Protein AF-A0A252F6T0-F1 (afdb_monomer_lite)

Structure (mmCIF, N/CA/C/O backbone):
data_AF-A0A252F6T0-F1
#
_entry.id   AF-A0A252F6T0-F1
#
loop_
_atom_site.group_PDB
_atom_site.id
_atom_site.type_symbol
_atom_site.label_atom_id
_atom_site.label_alt_id
_atom_site.label_comp_id
_atom_site.label_asym_id
_atom_site.label_entity_id
_atom_site.label_seq_id
_atom_site.pdbx_PDB_ins_code
_atom_site.Cartn_x
_atom_site.Cartn_y
_atom_site.Cartn_z
_atom_site.occupancy
_atom_site.B_iso_or_equiv
_atom_site.auth_seq_id
_atom_site.auth_comp_id
_atom_site.auth_asym_id
_atom_site.auth_atom_id
_atom_site.pdbx_PDB_model_num
ATOM 1 N N . MET A 1 1 ? 3.784 -21.967 -0.962 1.00 39.22 1 MET A N 1
ATOM 2 C CA . MET A 1 1 ? 4.865 -21.052 -0.534 1.00 39.22 1 MET A CA 1
ATOM 3 C C . MET A 1 1 ? 4.270 -19.978 0.370 1.00 39.22 1 MET A C 1
ATOM 5 O O . MET A 1 1 ? 3.505 -19.155 -0.111 1.00 39.22 1 MET A O 1
ATOM 9 N N . LYS A 1 2 ? 4.530 -20.031 1.684 1.00 40.22 2 LYS A N 1
ATOM 10 C CA . LYS A 1 2 ? 4.181 -18.940 2.608 1.00 40.22 2 LYS A CA 1
ATOM 11 C C . LYS A 1 2 ? 5.167 -17.806 2.327 1.00 40.22 2 LYS A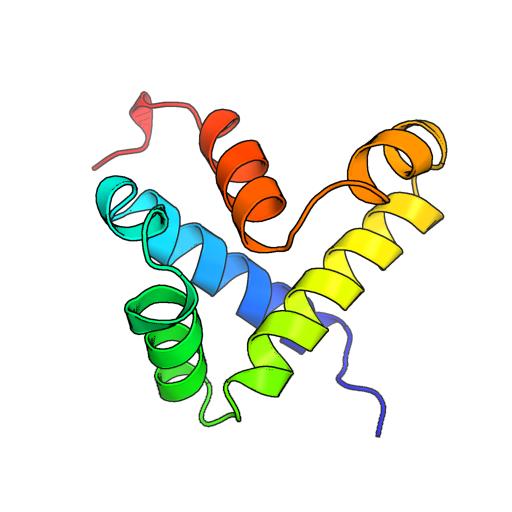 C 1
ATOM 13 O O . LYS A 1 2 ? 6.341 -17.970 2.641 1.00 40.22 2 LYS A O 1
ATOM 18 N N . LEU A 1 3 ? 4.730 -16.698 1.721 1.00 48.81 3 LEU A N 1
ATOM 19 C CA . LEU A 1 3 ? 5.502 -15.458 1.829 1.00 48.81 3 LEU A CA 1
ATOM 20 C C . LEU A 1 3 ? 5.632 -15.195 3.330 1.00 48.81 3 LEU A C 1
ATOM 22 O O . LEU A 1 3 ? 4.622 -14.999 4.007 1.00 48.81 3 LEU A O 1
ATOM 26 N N . CYS A 1 4 ? 6.849 -15.293 3.860 1.00 56.12 4 CYS A N 1
ATOM 27 C CA . CYS A 1 4 ? 7.139 -14.993 5.254 1.00 56.12 4 CYS A CA 1
ATOM 28 C C . CYS A 1 4 ? 6.504 -13.636 5.573 1.00 56.12 4 CYS A C 1
ATOM 30 O O . CYS A 1 4 ? 6.715 -12.691 4.814 1.00 56.12 4 CYS A O 1
ATOM 32 N N . CYS A 1 5 ? 5.714 -13.529 6.644 1.00 61.22 5 CYS A N 1
ATOM 33 C CA . CYS A 1 5 ? 4.933 -12.327 6.971 1.00 61.22 5 CYS A CA 1
ATOM 34 C C . CYS A 1 5 ? 5.757 -11.023 6.882 1.00 61.22 5 CYS A C 1
ATOM 36 O O . CYS A 1 5 ? 5.230 -9.975 6.522 1.00 61.22 5 CYS A O 1
ATOM 38 N N . ASN A 1 6 ? 7.067 -11.116 7.116 1.00 74.44 6 ASN A N 1
ATOM 39 C CA . ASN A 1 6 ? 8.044 -10.037 6.997 1.00 74.44 6 ASN A CA 1
ATOM 40 C C . ASN A 1 6 ? 8.125 -9.423 5.586 1.00 74.44 6 ASN A C 1
ATOM 42 O O . ASN A 1 6 ? 8.219 -8.206 5.464 1.00 74.44 6 ASN A O 1
ATOM 46 N N . ALA A 1 7 ? 8.047 -10.230 4.523 1.00 82.25 7 ALA A N 1
ATOM 47 C CA . ALA A 1 7 ? 8.108 -9.741 3.144 1.00 82.25 7 ALA A CA 1
ATOM 48 C C . ALA A 1 7 ? 6.844 -8.952 2.769 1.00 82.25 7 ALA A C 1
ATOM 50 O O . ALA A 1 7 ? 6.932 -7.883 2.172 1.00 82.25 7 ALA A O 1
ATOM 51 N N . ALA A 1 8 ? 5.667 -9.434 3.181 1.00 85.25 8 ALA A N 1
ATOM 52 C CA . ALA A 1 8 ? 4.405 -8.737 2.934 1.00 85.25 8 ALA A CA 1
ATOM 53 C C . ALA A 1 8 ? 4.325 -7.399 3.689 1.00 85.25 8 ALA A C 1
ATOM 55 O O . ALA A 1 8 ? 3.827 -6.409 3.145 1.00 85.25 8 ALA A O 1
ATOM 56 N N . ILE A 1 9 ? 4.859 -7.357 4.917 1.00 87.69 9 ILE A N 1
ATOM 57 C CA . ILE A 1 9 ? 4.988 -6.123 5.700 1.00 87.69 9 ILE A CA 1
ATOM 58 C C . ILE A 1 9 ? 5.952 -5.157 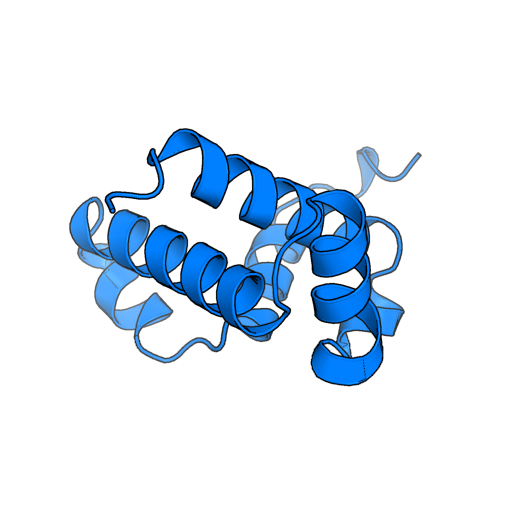5.005 1.00 87.69 9 ILE A C 1
ATOM 60 O O . ILE A 1 9 ? 5.572 -4.017 4.773 1.00 87.69 9 ILE A O 1
ATOM 64 N N . ALA A 1 10 ? 7.145 -5.606 4.600 1.00 90.31 10 ALA A N 1
ATOM 65 C CA . ALA A 1 10 ? 8.124 -4.755 3.916 1.00 90.31 10 ALA A CA 1
ATOM 66 C C . ALA A 1 10 ? 7.570 -4.148 2.614 1.00 90.31 10 ALA A C 1
ATOM 68 O O . ALA A 1 10 ? 7.687 -2.942 2.393 1.00 90.31 10 ALA A O 1
ATOM 69 N N . ILE A 1 11 ? 6.895 -4.962 1.795 1.00 92.06 11 ILE A N 1
ATOM 70 C CA . ILE A 1 11 ? 6.222 -4.514 0.568 1.00 92.06 11 ILE A CA 1
ATOM 71 C C . ILE A 1 11 ? 5.163 -3.450 0.876 1.00 92.06 11 ILE A C 1
ATOM 73 O O . ILE A 1 11 ? 5.108 -2.412 0.213 1.00 92.06 11 ILE A O 1
ATOM 77 N N . SER A 1 12 ? 4.329 -3.696 1.889 1.00 90.81 12 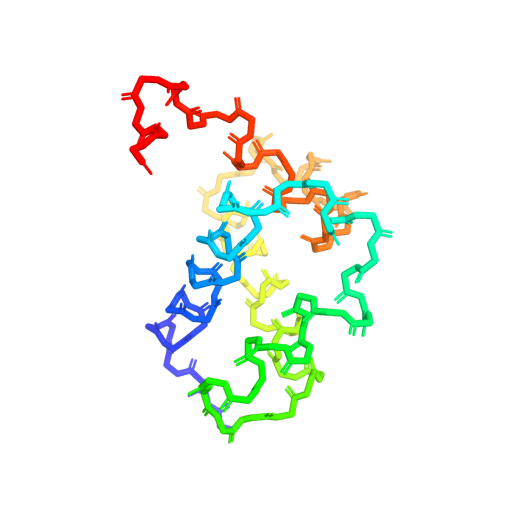SER A N 1
ATOM 78 C CA . SER A 1 12 ? 3.255 -2.775 2.272 1.00 90.81 12 SER A CA 1
ATOM 79 C C . SER A 1 12 ? 3.812 -1.460 2.818 1.00 90.81 12 SER A C 1
ATOM 81 O O . SER A 1 12 ? 3.360 -0.395 2.406 1.00 90.81 12 SER A O 1
ATOM 83 N N . SER A 1 13 ? 4.832 -1.519 3.677 1.00 91.25 13 SER A N 1
ATOM 84 C CA . SER A 1 13 ? 5.509 -0.343 4.232 1.00 91.25 13 SER A CA 1
ATOM 85 C C . SER A 1 13 ? 6.165 0.504 3.148 1.00 91.25 13 SER A C 1
ATOM 87 O O . SER A 1 13 ? 6.019 1.722 3.156 1.00 91.25 13 SER A O 1
ATOM 89 N N . PHE A 1 14 ? 6.835 -0.116 2.175 1.00 93.31 14 PHE A N 1
ATOM 90 C CA . PHE A 1 14 ? 7.443 0.623 1.070 1.00 93.31 14 PHE A CA 1
ATOM 91 C C . PHE A 1 14 ? 6.395 1.257 0.146 1.00 93.31 14 PHE A C 1
ATOM 93 O O . PHE A 1 14 ? 6.565 2.392 -0.291 1.00 93.31 14 PHE A O 1
ATOM 100 N N . ALA A 1 15 ? 5.278 0.570 -0.118 1.00 92.62 15 ALA A N 1
ATOM 101 C CA . ALA A 1 15 ? 4.168 1.163 -0.861 1.00 92.62 15 ALA A CA 1
ATOM 102 C C . ALA A 1 15 ? 3.568 2.368 -0.111 1.00 92.62 15 ALA A C 1
ATOM 104 O O . ALA A 1 15 ? 3.297 3.397 -0.725 1.00 92.62 15 ALA A O 1
ATOM 105 N N . ILE A 1 16 ? 3.410 2.278 1.214 1.00 92.44 16 ILE A N 1
ATOM 106 C CA . ILE A 1 16 ? 2.972 3.406 2.051 1.00 92.44 16 ILE A CA 1
ATOM 107 C C . ILE A 1 16 ? 3.986 4.553 1.987 1.00 92.44 16 ILE A C 1
ATOM 109 O O . ILE A 1 16 ? 3.583 5.691 1.778 1.00 92.44 16 ILE A O 1
ATOM 113 N N . TYR A 1 17 ? 5.283 4.257 2.089 1.00 91.44 17 TYR A N 1
ATOM 114 C CA . TYR A 1 17 ? 6.354 5.249 1.989 1.00 91.44 17 TYR A CA 1
ATOM 115 C C . TYR A 1 17 ? 6.336 5.990 0.646 1.00 91.44 17 TYR A C 1
ATOM 117 O O . TYR A 1 17 ? 6.274 7.216 0.629 1.00 91.44 17 TYR A O 1
ATOM 125 N N . LEU A 1 18 ? 6.301 5.269 -0.481 1.00 92.06 18 LEU A N 1
ATOM 126 C CA . LEU A 1 18 ? 6.213 5.886 -1.810 1.00 92.06 18 LEU A CA 1
ATOM 127 C C . LEU A 1 18 ? 5.008 6.823 -1.902 1.00 92.06 18 LEU A C 1
ATOM 129 O O . LEU A 1 18 ? 5.117 7.965 -2.345 1.00 92.06 18 LEU A O 1
ATOM 133 N N . ALA A 1 19 ? 3.855 6.329 -1.463 1.00 90.94 19 ALA A N 1
ATOM 134 C CA . ALA A 1 19 ? 2.616 7.076 -1.471 1.00 90.94 19 ALA A CA 1
ATOM 135 C C . ALA A 1 19 ? 2.633 8.292 -0.529 1.00 90.94 19 ALA A C 1
ATOM 137 O O . ALA A 1 19 ? 2.011 9.299 -0.851 1.00 90.94 19 ALA A O 1
ATOM 138 N N . TRP A 1 20 ? 3.349 8.224 0.591 1.00 89.94 20 TRP A N 1
ATOM 139 C CA . TRP A 1 20 ? 3.545 9.347 1.504 1.00 89.94 20 TRP A CA 1
ATOM 140 C C . TRP A 1 20 ? 4.470 10.414 0.907 1.00 89.94 20 TRP A C 1
ATOM 142 O O . TRP A 1 20 ? 4.149 11.595 0.988 1.00 89.94 20 TRP A O 1
ATOM 152 N N . CYS A 1 21 ? 5.545 10.017 0.217 1.00 89.19 21 CYS A N 1
ATOM 153 C CA . CYS A 1 21 ? 6.427 10.955 -0.485 1.00 89.19 21 CYS A CA 1
ATOM 154 C C . CYS A 1 21 ? 5.737 11.655 -1.667 1.00 89.19 21 CYS A C 1
ATOM 156 O O . CYS A 1 21 ? 6.079 12.786 -2.005 1.00 89.19 21 CYS A O 1
ATOM 158 N N . GLN A 1 22 ? 4.797 10.987 -2.348 1.00 89.06 22 GLN A N 1
ATOM 159 C CA . GLN A 1 22 ? 4.088 11.549 -3.508 1.00 89.06 22 GLN A CA 1
ATOM 160 C C . GLN A 1 22 ? 2.573 11.278 -3.439 1.00 89.06 22 GLN A C 1
ATOM 162 O O . GLN A 1 22 ? 2.030 10.538 -4.270 1.00 89.06 22 GLN A O 1
ATOM 167 N N . PRO A 1 23 ? 1.847 11.918 -2.502 1.00 85.00 23 PRO A N 1
ATOM 168 C CA . PRO A 1 23 ? 0.440 11.617 -2.227 1.00 85.00 23 PRO A CA 1
ATOM 169 C C . PRO A 1 23 ? -0.478 11.931 -3.412 1.00 85.00 23 PRO A C 1
ATOM 171 O O . PRO A 1 23 ? -1.453 11.216 -3.649 1.00 85.00 23 PRO A O 1
ATOM 174 N N . ALA A 1 24 ? -0.133 12.930 -4.231 1.00 85.56 24 ALA A N 1
ATOM 175 C CA . ALA A 1 24 ? -0.870 13.268 -5.451 1.00 85.56 24 ALA A CA 1
ATOM 176 C C . ALA A 1 24 ? -0.935 12.102 -6.459 1.00 85.56 24 ALA A C 1
ATOM 178 O O . ALA A 1 24 ? -1.903 11.964 -7.207 1.00 85.56 24 ALA A O 1
ATOM 179 N N . ARG A 1 25 ? 0.072 11.218 -6.470 1.00 87.75 25 ARG A N 1
ATOM 180 C CA . ARG A 1 25 ? 0.137 10.083 -7.406 1.00 87.75 25 ARG A CA 1
ATOM 181 C C . ARG A 1 25 ? -0.669 8.874 -6.945 1.00 87.75 25 ARG A C 1
ATOM 183 O O . ARG A 1 25 ? -0.862 7.940 -7.727 1.00 87.75 25 ARG A O 1
ATOM 190 N N . LEU A 1 26 ? -1.216 8.912 -5.729 1.00 85.81 26 LEU A N 1
ATOM 191 C CA . LEU A 1 26 ? -2.131 7.887 -5.232 1.00 85.81 26 LEU A CA 1
ATOM 192 C C . LEU A 1 26 ? -3.459 7.841 -6.008 1.00 85.81 26 LEU A C 1
ATOM 194 O O . LEU A 1 26 ? -4.195 6.867 -5.893 1.00 85.81 26 LEU A O 1
ATOM 198 N N . LEU A 1 27 ? -3.754 8.859 -6.826 1.00 84.88 27 LEU A N 1
ATOM 199 C CA . LEU A 1 27 ? -4.871 8.851 -7.778 1.00 84.88 27 LEU A CA 1
ATOM 200 C C . LEU A 1 27 ? -4.712 7.770 -8.863 1.00 84.88 27 LEU A C 1
ATOM 202 O O . LEU A 1 27 ? -5.702 7.326 -9.439 1.00 84.88 27 LEU A O 1
ATOM 206 N N . TYR A 1 28 ? -3.481 7.313 -9.126 1.00 88.69 28 TYR A N 1
ATOM 207 C CA . TYR A 1 28 ? -3.173 6.340 -10.177 1.00 88.69 28 TYR A CA 1
ATOM 208 C C . TYR A 1 28 ? -2.315 5.174 -9.656 1.00 88.69 28 TYR A C 1
ATOM 210 O O . TYR A 1 28 ? -1.216 4.923 -10.168 1.00 88.69 28 TYR A O 1
ATOM 218 N N . PRO A 1 29 ? -2.799 4.405 -8.664 1.00 88.12 29 PRO A N 1
ATOM 219 C CA . PRO A 1 29 ? -1.983 3.405 -7.983 1.00 88.12 29 PRO A CA 1
ATOM 220 C C . PRO A 1 29 ? -1.568 2.260 -8.921 1.00 88.12 29 PRO A C 1
ATOM 222 O O . PRO A 1 29 ? -0.445 1.773 -8.844 1.00 88.12 29 PRO A O 1
ATOM 225 N N . GLN A 1 30 ? -2.424 1.905 -9.885 1.00 89.50 30 GLN A N 1
ATOM 226 C CA . GLN A 1 30 ? -2.144 0.886 -10.904 1.00 89.50 30 GLN A CA 1
ATOM 227 C C . GLN A 1 30 ? -1.071 1.309 -11.917 1.00 89.50 30 GLN A C 1
ATOM 229 O O . GLN A 1 30 ? -0.360 0.462 -12.446 1.00 89.50 30 GLN A O 1
ATOM 234 N N . LYS A 1 31 ? -0.946 2.613 -12.201 1.00 90.31 31 LYS A N 1
ATOM 235 C CA . LYS A 1 31 ? -0.000 3.131 -13.204 1.00 90.31 31 LYS A CA 1
ATOM 236 C C . LYS A 1 31 ? 1.361 3.478 -12.611 1.00 90.31 31 LYS A C 1
ATOM 238 O O . LYS A 1 31 ? 2.339 3.553 -13.346 1.00 90.31 31 LYS A O 1
ATOM 243 N N . TRP A 1 32 ? 1.424 3.713 -11.303 1.00 93.06 32 TRP A N 1
ATOM 244 C CA . TRP A 1 32 ? 2.645 4.167 -10.650 1.00 93.06 32 TRP A CA 1
ATOM 245 C C . TRP A 1 32 ? 2.981 3.385 -9.386 1.00 93.06 32 TRP A C 1
ATOM 247 O O . TRP A 1 32 ? 4.023 2.739 -9.354 1.00 93.06 32 TRP A O 1
ATOM 257 N N . LEU A 1 33 ? 2.110 3.405 -8.374 1.00 93.38 33 LEU A N 1
ATOM 258 C CA . LEU A 1 33 ? 2.429 2.885 -7.044 1.00 93.38 33 LEU A CA 1
ATOM 259 C C . LEU A 1 33 ? 2.793 1.395 -7.064 1.00 93.38 33 LEU A C 1
ATOM 261 O O . LEU A 1 33 ? 3.868 1.010 -6.606 1.00 93.38 33 LEU A O 1
ATOM 265 N N . TYR A 1 34 ? 1.913 0.556 -7.616 1.00 93.75 34 TYR A N 1
ATOM 266 C CA . TYR A 1 34 ? 2.140 -0.887 -7.642 1.00 93.75 34 TYR A CA 1
ATOM 267 C C . TYR A 1 34 ? 3.278 -1.285 -8.593 1.00 93.75 34 TYR A C 1
ATOM 269 O O . TYR A 1 34 ? 4.115 -2.080 -8.173 1.00 93.75 34 TYR A O 1
ATOM 277 N N . PRO A 1 35 ? 3.402 -0.719 -9.814 1.00 94.62 35 PRO A N 1
ATOM 278 C CA . PRO A 1 35 ? 4.575 -0.952 -10.659 1.00 94.62 35 PRO A CA 1
ATOM 279 C C . PRO A 1 35 ? 5.902 -0.512 -10.028 1.00 94.62 35 PRO A C 1
ATOM 281 O O . PRO A 1 35 ? 6.902 -1.209 -10.177 1.00 94.62 35 PRO A O 1
ATOM 284 N N . ALA A 1 36 ? 5.935 0.622 -9.322 1.00 93.12 36 ALA A N 1
ATOM 285 C CA . ALA A 1 36 ? 7.148 1.112 -8.668 1.00 93.12 36 ALA A CA 1
ATOM 286 C C . ALA A 1 36 ? 7.580 0.192 -7.518 1.00 93.12 36 ALA A C 1
ATOM 288 O O . ALA A 1 36 ? 8.745 -0.199 -7.453 1.00 93.12 36 ALA A O 1
ATOM 289 N N . ALA A 1 37 ? 6.637 -0.218 -6.664 1.00 92.69 37 ALA A N 1
ATOM 290 C CA . ALA A 1 37 ? 6.907 -1.187 -5.605 1.00 92.69 37 ALA A CA 1
ATOM 291 C C . ALA A 1 37 ? 7.329 -2.554 -6.175 1.00 92.69 37 ALA A C 1
ATOM 293 O O . ALA A 1 37 ? 8.302 -3.140 -5.711 1.00 92.69 37 ALA A O 1
ATOM 294 N N . ALA A 1 38 ? 6.660 -3.032 -7.230 1.00 93.94 38 ALA A N 1
ATOM 295 C CA . ALA A 1 38 ? 6.993 -4.288 -7.905 1.00 93.94 38 ALA A CA 1
ATOM 296 C C . ALA A 1 38 ? 8.433 -4.305 -8.439 1.00 93.94 38 ALA A C 1
ATOM 298 O O . ALA A 1 38 ? 9.156 -5.277 -8.231 1.00 93.94 38 ALA A O 1
ATOM 299 N N . ARG A 1 39 ? 8.872 -3.201 -9.061 1.00 94.94 39 ARG A N 1
ATOM 300 C CA . ARG A 1 39 ? 10.255 -3.040 -9.535 1.00 94.94 39 ARG A CA 1
ATOM 301 C C . ARG A 1 39 ? 11.270 -3.052 -8.395 1.00 94.94 39 ARG A C 1
ATOM 303 O O . ARG A 1 39 ? 12.324 -3.646 -8.559 1.00 94.94 39 ARG A O 1
ATOM 310 N N . HIS A 1 40 ? 10.958 -2.422 -7.262 1.00 93.88 40 HIS A N 1
ATOM 311 C CA . HIS A 1 40 ? 11.873 -2.371 -6.119 1.00 93.88 40 HIS A CA 1
ATOM 312 C C . HIS A 1 40 ? 12.121 -3.754 -5.501 1.00 93.88 40 HIS A C 1
ATOM 314 O O . HIS A 1 40 ? 13.254 -4.081 -5.168 1.00 93.88 40 HIS A O 1
ATOM 320 N N . PHE A 1 41 ? 11.076 -4.579 -5.385 1.00 91.81 41 PHE A N 1
ATOM 321 C CA . PHE A 1 41 ? 11.176 -5.912 -4.779 1.00 91.81 41 PHE A CA 1
ATOM 322 C C . PHE A 1 41 ? 11.414 -7.047 -5.784 1.00 91.81 41 PHE A C 1
ATOM 324 O O . PHE A 1 41 ? 11.489 -8.197 -5.364 1.00 91.81 41 PHE A O 1
ATOM 331 N N . PHE A 1 42 ? 11.539 -6.753 -7.084 1.00 93.44 42 PHE A N 1
ATOM 332 C CA . PHE A 1 42 ? 11.666 -7.754 -8.155 1.00 93.44 42 PHE A CA 1
ATOM 333 C C . PHE A 1 42 ? 10.532 -8.798 -8.151 1.00 93.44 42 PHE A C 1
ATOM 335 O O . PHE A 1 42 ? 10.760 -9.997 -8.293 1.00 93.44 42 PHE A O 1
ATOM 342 N N . VAL A 1 43 ? 9.294 -8.327 -7.991 1.00 92.88 43 VAL A N 1
ATOM 343 C CA . VAL A 1 43 ? 8.076 -9.155 -7.897 1.00 92.88 43 VAL A CA 1
ATOM 344 C C . VAL A 1 43 ? 7.034 -8.734 -8.930 1.00 92.88 43 VAL A C 1
ATOM 346 O O . VAL A 1 43 ? 7.122 -7.663 -9.534 1.00 92.88 43 VAL A O 1
ATOM 349 N N . ALA A 1 44 ? 6.003 -9.555 -9.123 1.00 93.69 44 ALA A N 1
ATOM 350 C CA . ALA A 1 44 ? 4.870 -9.191 -9.962 1.00 93.69 44 ALA A CA 1
ATOM 351 C C . ALA A 1 44 ? 4.006 -8.097 -9.303 1.00 93.69 44 ALA A C 1
ATOM 353 O O . ALA A 1 44 ? 3.810 -8.055 -8.090 1.00 93.69 44 ALA A O 1
ATOM 354 N N . VAL A 1 45 ? 3.370 -7.246 -10.113 1.00 91.19 45 VAL A N 1
ATOM 355 C CA . VAL A 1 45 ? 2.422 -6.222 -9.620 1.00 91.19 45 VAL A CA 1
ATOM 356 C C . VAL A 1 45 ? 1.260 -6.849 -8.832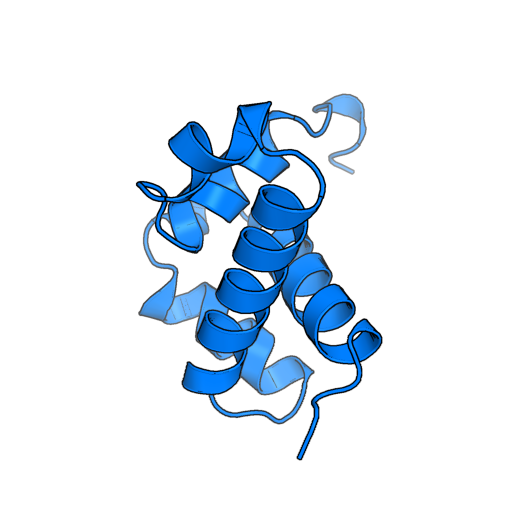 1.00 91.19 45 VAL A C 1
ATOM 358 O O . VAL A 1 45 ? 0.784 -6.288 -7.843 1.00 91.19 45 VAL A O 1
ATOM 361 N N . SER A 1 46 ? 0.825 -8.049 -9.225 1.00 91.50 46 SER A N 1
ATOM 362 C CA . SER A 1 46 ? -0.205 -8.812 -8.512 1.00 91.50 46 SER A CA 1
ATOM 363 C C . SER A 1 46 ? 0.250 -9.289 -7.125 1.00 91.50 46 SER A C 1
ATOM 365 O O . SER A 1 46 ? -0.580 -9.455 -6.235 1.00 91.50 46 SER A O 1
ATOM 367 N N . GLU A 1 47 ? 1.554 -9.470 -6.898 1.00 90.69 47 GLU A N 1
ATOM 368 C CA . GLU A 1 47 ? 2.107 -9.818 -5.583 1.00 90.69 47 GLU A CA 1
ATOM 369 C C . GLU A 1 47 ? 2.106 -8.629 -4.626 1.00 90.69 47 GLU A C 1
ATOM 371 O O . GLU A 1 47 ? 1.890 -8.820 -3.428 1.00 90.69 47 GLU A O 1
ATOM 376 N N . ILE A 1 48 ? 2.251 -7.405 -5.140 1.00 92.44 48 ILE A N 1
ATOM 377 C CA . ILE A 1 48 ? 2.149 -6.181 -4.335 1.00 92.44 48 ILE A CA 1
ATOM 378 C C . ILE A 1 48 ? 0.745 -6.042 -3.747 1.00 92.44 48 ILE A C 1
ATOM 380 O O . ILE A 1 48 ? 0.581 -5.926 -2.533 1.00 92.44 48 ILE A O 1
ATOM 384 N N . THR A 1 49 ? -0.279 -6.114 -4.599 1.00 91.12 49 THR A N 1
ATOM 385 C CA . THR A 1 49 ? -1.680 -5.998 -4.160 1.00 91.12 49 THR A CA 1
ATOM 386 C C . THR A 1 49 ? -2.077 -7.140 -3.227 1.00 91.12 49 THR A C 1
ATOM 388 O O . THR A 1 49 ? -2.712 -6.896 -2.202 1.00 91.12 49 THR A O 1
ATOM 391 N N . ARG A 1 50 ? -1.627 -8.371 -3.509 1.00 91.25 50 ARG A N 1
ATOM 392 C CA . ARG A 1 50 ? -1.837 -9.527 -2.625 1.00 91.25 50 ARG A CA 1
ATOM 393 C C . ARG A 1 50 ? -1.173 -9.351 -1.260 1.00 91.25 50 ARG A C 1
ATOM 395 O O . ARG A 1 50 ? -1.771 -9.711 -0.251 1.00 91.25 50 ARG A O 1
ATOM 402 N N . SER A 1 51 ? 0.036 -8.793 -1.219 1.00 91.44 51 SER A N 1
ATOM 403 C CA . SER A 1 51 ? 0.763 -8.549 0.033 1.00 91.44 51 SER A CA 1
ATOM 404 C C . SER A 1 51 ? 0.053 -7.512 0.898 1.00 91.44 51 SER A C 1
ATOM 406 O O . SER A 1 51 ? -0.175 -7.765 2.080 1.00 91.44 51 SER A O 1
ATOM 408 N N . ILE A 1 52 ? -0.380 -6.398 0.297 1.00 90.88 52 ILE A N 1
ATOM 409 C CA . ILE A 1 52 ? -1.137 -5.349 0.995 1.00 90.88 52 ILE A CA 1
ATOM 410 C C . ILE A 1 52 ? -2.462 -5.909 1.524 1.00 90.88 52 ILE A C 1
ATOM 412 O O . ILE A 1 52 ? -2.771 -5.742 2.702 1.00 90.88 52 ILE A O 1
ATOM 416 N N . ALA A 1 53 ? -3.212 -6.643 0.696 1.00 89.69 53 ALA A N 1
ATOM 417 C CA . ALA A 1 53 ? -4.453 -7.290 1.120 1.00 89.69 53 ALA A CA 1
ATOM 418 C C . ALA A 1 53 ? -4.224 -8.309 2.254 1.00 89.69 53 ALA A C 1
ATOM 420 O O . ALA A 1 53 ? -5.006 -8.378 3.201 1.00 89.69 53 ALA A O 1
ATOM 421 N N . GLY A 1 54 ? -3.126 -9.069 2.203 1.00 89.06 54 GLY A N 1
ATOM 422 C CA . GLY A 1 54 ? -2.732 -9.991 3.270 1.00 89.06 54 GLY A CA 1
ATOM 423 C C . GLY A 1 54 ? -2.448 -9.283 4.598 1.00 89.06 54 GLY A C 1
ATOM 424 O O . GLY A 1 54 ? -2.874 -9.760 5.653 1.00 89.06 54 GLY A O 1
ATOM 425 N N . VAL A 1 55 ? -1.785 -8.121 4.555 1.00 88.38 55 VAL A N 1
ATOM 426 C CA . VAL A 1 55 ? -1.556 -7.277 5.740 1.00 88.38 55 VAL A CA 1
ATOM 427 C C . VAL A 1 55 ? -2.876 -6.729 6.280 1.00 88.38 55 VAL A C 1
ATOM 429 O O . VAL A 1 55 ? -3.129 -6.857 7.477 1.00 88.38 55 VAL A O 1
ATOM 432 N N . MET A 1 56 ? -3.751 -6.206 5.415 1.00 87.81 56 MET A N 1
ATOM 433 C CA . MET A 1 56 ? -5.085 -5.736 5.811 1.00 87.81 56 MET A CA 1
ATOM 434 C C . MET A 1 56 ? -5.877 -6.838 6.523 1.00 87.81 56 MET A C 1
ATOM 436 O O . MET A 1 56 ? -6.340 -6.634 7.644 1.00 87.81 56 MET A O 1
ATOM 440 N N . ASN A 1 57 ? -5.954 -8.032 5.930 1.00 86.38 57 ASN A N 1
ATOM 441 C CA . ASN A 1 57 ? -6.641 -9.180 6.526 1.00 86.38 57 ASN A CA 1
ATOM 442 C C . ASN A 1 57 ? -6.030 -9.587 7.872 1.00 86.38 57 ASN A C 1
ATOM 444 O O . ASN A 1 57 ? -6.758 -9.872 8.820 1.00 86.38 57 ASN A O 1
ATOM 448 N N . SER A 1 58 ? -4.700 -9.561 7.988 1.00 86.12 58 SER A N 1
ATOM 449 C CA . SER A 1 58 ? -4.012 -9.868 9.248 1.00 86.12 58 SER A CA 1
ATOM 450 C C . SER A 1 58 ? -4.347 -8.855 10.349 1.00 86.12 58 SER A C 1
ATOM 452 O O . SER A 1 58 ? -4.532 -9.241 11.504 1.00 86.12 58 SER A O 1
ATOM 454 N N . ILE A 1 59 ? -4.461 -7.567 10.006 1.00 83.06 59 ILE A N 1
ATOM 455 C CA . ILE A 1 59 ? -4.884 -6.513 10.942 1.00 83.06 59 ILE A CA 1
ATOM 456 C C . ILE A 1 59 ? -6.334 -6.746 11.385 1.00 83.06 59 ILE A C 1
ATOM 458 O O . ILE A 1 59 ? -6.609 -6.679 12.583 1.00 83.06 59 ILE A O 1
ATOM 462 N N . CYS A 1 60 ? -7.232 -7.079 10.450 1.00 81.50 60 CYS A N 1
ATOM 463 C CA . CYS A 1 60 ? -8.639 -7.386 10.739 1.00 81.50 60 CYS A CA 1
ATOM 464 C C . CYS A 1 60 ? -8.792 -8.560 11.702 1.00 81.50 60 CYS A C 1
ATOM 466 O O . CYS A 1 60 ? -9.567 -8.488 12.651 1.00 81.50 60 CYS A O 1
ATOM 468 N N . GLN A 1 61 ? -8.048 -9.641 11.458 1.00 82.62 61 GLN A N 1
ATOM 469 C CA . GLN A 1 61 ? -8.099 -10.846 12.285 1.00 82.62 61 GLN A CA 1
ATOM 470 C C . GLN A 1 61 ? -7.612 -10.580 13.710 1.00 82.62 61 GLN A C 1
ATOM 472 O O . GLN A 1 61 ? -8.171 -11.116 14.661 1.00 82.62 61 GLN A O 1
ATOM 477 N N . ARG A 1 62 ? -6.578 -9.744 13.865 1.00 81.81 62 ARG A N 1
ATOM 478 C CA . ARG A 1 62 ? -6.033 -9.383 15.182 1.00 81.81 62 ARG A CA 1
ATOM 479 C C . ARG A 1 62 ? -6.884 -8.353 15.917 1.00 81.81 62 ARG A C 1
ATOM 481 O O . ARG A 1 62 ? -6.835 -8.301 17.139 1.00 81.81 62 ARG A O 1
ATOM 488 N N . ASN A 1 63 ? -7.649 -7.546 15.187 1.00 80.00 63 ASN A N 1
ATOM 489 C CA . ASN A 1 63 ? -8.485 -6.496 15.749 1.00 80.00 63 ASN A CA 1
ATOM 490 C C . ASN A 1 63 ? -9.869 -6.505 15.081 1.00 80.00 63 ASN A C 1
ATOM 492 O O . ASN A 1 63 ? -10.116 -5.740 14.141 1.00 80.00 63 ASN A O 1
ATOM 496 N N . PRO A 1 64 ? -10.796 -7.350 15.560 1.00 72.88 64 PRO A N 1
ATOM 497 C CA . PRO A 1 64 ? -12.109 -7.522 14.939 1.00 72.88 64 PRO A CA 1
ATOM 498 C C . PRO A 1 64 ? -12.965 -6.245 14.940 1.00 72.88 64 PRO A C 1
ATOM 500 O O . PRO A 1 64 ? -13.828 -6.088 14.077 1.00 72.88 64 PRO A O 1
ATOM 503 N N . SER A 1 65 ? -12.686 -5.290 15.832 1.00 74.75 65 SER A N 1
ATOM 504 C CA . SER A 1 65 ? -13.268 -3.940 15.812 1.00 74.75 65 SER A CA 1
ATOM 505 C C . SER A 1 65 ? -12.951 -3.166 14.525 1.00 74.75 65 SER A C 1
ATOM 507 O O . SER A 1 65 ? -13.793 -2.403 14.056 1.00 74.75 65 SER A O 1
ATOM 509 N N . PHE A 1 66 ? -11.788 -3.403 13.907 1.00 68.38 66 PHE A N 1
ATOM 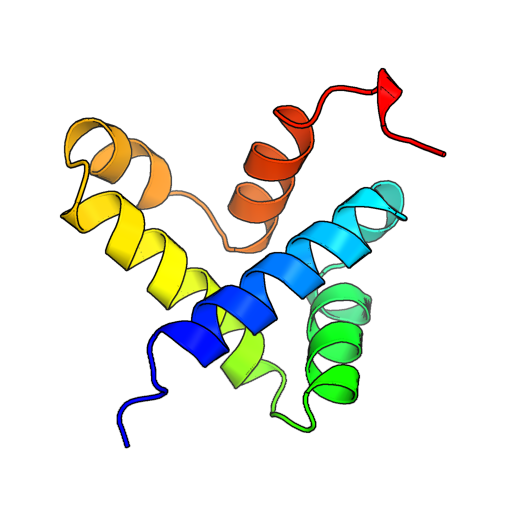510 C CA . PHE A 1 66 ? -11.423 -2.837 12.606 1.00 68.38 66 PHE A CA 1
ATOM 511 C C . PHE A 1 66 ? -11.824 -3.723 11.417 1.00 68.38 66 PHE A C 1
ATOM 513 O O . PHE A 1 66 ? -11.818 -3.248 10.281 1.00 68.38 66 PHE A O 1
ATOM 520 N N . GLY A 1 67 ? -12.193 -4.988 11.651 1.00 59.53 67 GLY A N 1
ATOM 521 C CA . GLY A 1 67 ? -12.532 -5.947 10.592 1.00 59.53 67 GLY A CA 1
ATOM 522 C C . GLY A 1 67 ? -13.644 -5.452 9.665 1.00 59.53 67 GLY A C 1
ATOM 523 O O . GLY A 1 67 ? -13.498 -5.489 8.446 1.00 59.53 67 GLY A O 1
ATOM 524 N N . LYS A 1 68 ? -14.697 -4.851 10.236 1.00 61.97 68 LYS A N 1
ATOM 525 C CA . LYS A 1 68 ? -15.795 -4.240 9.461 1.00 61.97 68 LYS A CA 1
ATOM 526 C C . LYS A 1 68 ? -15.362 -3.011 8.650 1.00 61.97 68 LYS A C 1
ATOM 528 O O . LYS A 1 68 ? -15.995 -2.689 7.646 1.00 61.97 68 LYS A O 1
ATOM 533 N N . CYS A 1 69 ? -14.313 -2.310 9.083 1.00 60.06 69 CYS A N 1
ATOM 534 C CA . CYS A 1 69 ? -13.809 -1.106 8.420 1.00 60.06 69 CYS A CA 1
ATOM 535 C C . CYS A 1 69 ? -12.926 -1.448 7.215 1.00 60.06 69 CYS A C 1
ATOM 537 O O . CYS A 1 69 ? -12.983 -0.759 6.200 1.00 60.06 69 CYS A O 1
ATOM 539 N N . PHE A 1 70 ? -12.133 -2.516 7.304 1.00 68.75 70 PHE A N 1
ATOM 540 C CA . PHE A 1 70 ? -11.198 -2.914 6.249 1.00 68.75 70 PHE A CA 1
ATOM 541 C C . PHE A 1 70 ? -11.805 -3.836 5.186 1.00 68.75 70 PHE A C 1
ATOM 543 O O . PHE A 1 70 ? -11.334 -3.791 4.053 1.00 68.75 70 PHE A O 1
ATOM 550 N N . GLU A 1 71 ? -12.877 -4.584 5.485 1.00 64.94 71 GLU A N 1
ATOM 551 C CA . GLU A 1 71 ? -13.601 -5.406 4.490 1.00 64.94 71 GLU A CA 1
ATOM 552 C C . GLU A 1 71 ? -14.082 -4.607 3.267 1.00 64.94 71 GLU A C 1
ATOM 554 O O . GLU A 1 71 ? -14.246 -5.159 2.181 1.00 64.94 71 GLU A O 1
ATOM 559 N N . LYS A 1 72 ? -14.301 -3.297 3.428 1.00 69.56 72 LYS A N 1
ATOM 560 C CA . LYS A 1 72 ? -14.789 -2.402 2.367 1.00 69.56 72 LYS A CA 1
ATOM 561 C C . LYS A 1 72 ? -13.696 -1.547 1.723 1.00 69.56 72 LYS A C 1
ATOM 563 O O . LYS A 1 72 ? -13.997 -0.777 0.813 1.00 69.56 72 LYS A O 1
ATOM 568 N N . LEU A 1 73 ? -12.449 -1.633 2.193 1.00 81.88 73 LEU A N 1
ATOM 569 C CA . LEU A 1 73 ? -11.360 -0.787 1.708 1.00 81.88 73 LEU A CA 1
ATOM 570 C C . LEU A 1 73 ? -10.572 -1.494 0.602 1.00 81.88 73 LEU A C 1
ATOM 572 O O . LEU A 1 73 ? -10.106 -2.619 0.750 1.00 81.88 73 LEU A O 1
ATOM 576 N N . SER A 1 74 ? -10.351 -0.792 -0.506 1.00 87.62 74 SER A N 1
ATOM 577 C CA . SER A 1 74 ? -9.335 -1.184 -1.487 1.00 87.62 74 SER A CA 1
ATOM 578 C C . SER A 1 74 ? -7.923 -0.950 -0.933 1.00 87.62 74 SER A C 1
ATOM 580 O O . SER A 1 74 ? -7.716 -0.095 -0.070 1.00 87.62 74 SER A O 1
ATOM 582 N N . CYS A 1 75 ? -6.916 -1.635 -1.489 1.00 88.19 75 CYS A N 1
ATOM 583 C CA . CYS A 1 75 ? -5.506 -1.440 -1.114 1.00 88.19 75 CYS A CA 1
ATOM 584 C C . CYS A 1 75 ? -5.072 0.037 -1.185 1.00 88.19 75 CYS A C 1
ATOM 586 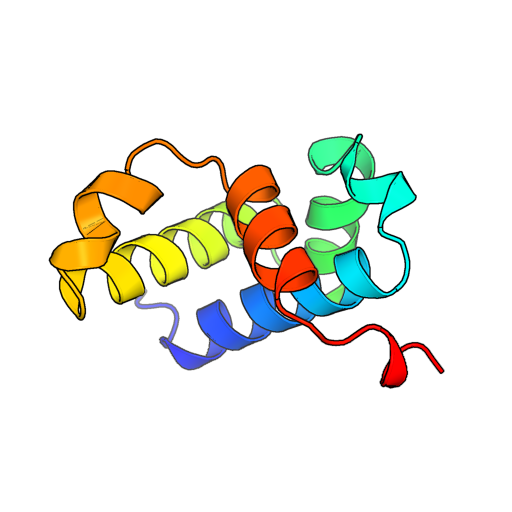O O . CYS A 1 75 ? -4.320 0.509 -0.340 1.00 88.19 75 CYS A O 1
ATOM 588 N N . ALA A 1 76 ? -5.554 0.789 -2.181 1.00 87.81 76 ALA A N 1
ATOM 589 C CA . ALA A 1 76 ? -5.248 2.212 -2.313 1.00 87.81 76 ALA A CA 1
ATOM 590 C C . ALA A 1 76 ? -5.921 3.061 -1.222 1.00 87.81 76 ALA A C 1
ATOM 592 O O . ALA A 1 76 ? -5.282 3.945 -0.657 1.00 87.81 76 ALA A O 1
ATOM 593 N N . GLN A 1 77 ? -7.186 2.780 -0.886 1.00 89.31 77 GLN A N 1
ATOM 594 C CA . GLN A 1 77 ? -7.876 3.476 0.206 1.00 89.31 77 GLN A CA 1
ATOM 595 C C . GLN A 1 77 ? -7.252 3.154 1.565 1.00 89.31 77 GLN A C 1
ATOM 597 O O . GLN A 1 77 ? -7.123 4.052 2.391 1.00 89.31 77 GLN A O 1
ATOM 602 N N . PHE A 1 78 ? -6.814 1.910 1.773 1.00 89.62 78 PHE A N 1
ATOM 603 C CA . PHE A 1 78 ? -6.051 1.521 2.954 1.00 89.62 78 PHE A CA 1
ATOM 604 C C . PHE A 1 78 ? -4.765 2.341 3.083 1.00 89.62 78 PHE A C 1
ATOM 606 O O . PHE A 1 78 ? -4.546 2.969 4.112 1.00 89.62 78 PHE A O 1
ATOM 613 N N . ILE A 1 79 ? -3.955 2.413 2.023 1.00 90.56 79 ILE A N 1
ATOM 614 C CA . ILE A 1 79 ? -2.720 3.210 2.030 1.00 90.56 79 ILE A CA 1
ATOM 615 C C . ILE A 1 79 ? -3.024 4.689 2.299 1.00 90.56 79 ILE A C 1
ATOM 617 O O . ILE A 1 79 ? -2.355 5.308 3.123 1.00 90.56 79 ILE A O 1
ATOM 621 N N . LYS A 1 80 ? -4.070 5.247 1.672 1.00 88.81 80 LYS A N 1
ATOM 622 C CA . LYS A 1 80 ? -4.507 6.631 1.918 1.00 88.81 80 LYS A CA 1
ATOM 623 C C . LYS A 1 80 ? -4.879 6.864 3.381 1.00 88.81 80 LYS A C 1
ATOM 625 O O . LYS A 1 80 ? -4.505 7.886 3.950 1.00 88.81 80 LYS A O 1
ATOM 630 N N . LEU A 1 81 ? -5.611 5.921 3.975 1.00 88.44 81 LEU A N 1
ATOM 631 C CA . LEU A 1 81 ? -5.996 5.972 5.378 1.00 88.44 81 LEU A CA 1
ATOM 632 C C . LEU A 1 81 ? -4.754 5.965 6.267 1.00 88.44 81 LEU A C 1
ATOM 634 O O . LEU A 1 81 ? -4.632 6.849 7.104 1.00 88.44 81 LEU A O 1
ATOM 638 N N . VAL A 1 82 ? -3.811 5.044 6.049 1.00 88.25 82 VAL A N 1
ATOM 639 C CA . VAL A 1 82 ? -2.574 4.984 6.846 1.00 88.25 82 VAL A CA 1
ATOM 640 C C . VAL A 1 82 ? -1.791 6.292 6.745 1.00 88.25 82 VAL A C 1
ATOM 642 O O . VAL A 1 82 ? -1.409 6.850 7.766 1.00 88.25 82 VAL A O 1
ATOM 645 N N . ILE A 1 83 ? -1.623 6.828 5.536 1.00 87.88 83 ILE A N 1
ATOM 646 C CA . ILE A 1 83 ? -0.907 8.090 5.309 1.00 87.88 83 ILE A CA 1
ATOM 647 C C . ILE A 1 83 ? -1.581 9.264 6.017 1.00 87.88 83 ILE A C 1
ATOM 649 O O . ILE A 1 83 ? -0.887 10.108 6.571 1.00 87.88 83 ILE A O 1
ATOM 653 N N . SER A 1 84 ? -2.917 9.306 6.051 1.00 85.62 84 SER A N 1
ATOM 654 C CA . SER A 1 84 ? -3.652 10.365 6.761 1.00 85.62 84 SER A CA 1
ATOM 655 C C . SER A 1 84 ? -3.410 10.380 8.275 1.00 85.62 84 SER A C 1
ATOM 657 O O . SER A 1 84 ? -3.704 11.380 8.918 1.00 85.62 84 SER A O 1
ATOM 659 N N . GLN A 1 85 ? -2.894 9.281 8.838 1.00 85.19 85 GLN A N 1
ATOM 660 C CA . GLN A 1 85 ? -2.537 9.180 10.253 1.00 85.19 85 GLN A CA 1
ATOM 661 C C . GLN A 1 85 ? -1.071 9.553 10.525 1.00 85.19 85 GLN A C 1
ATOM 663 O O . GLN A 1 85 ? -0.676 9.619 11.686 1.00 85.19 85 GLN A O 1
ATOM 668 N N . ILE A 1 86 ? -0.253 9.772 9.486 1.00 80.88 86 ILE A N 1
ATOM 669 C CA . ILE A 1 86 ? 1.148 10.182 9.637 1.00 80.88 86 ILE A CA 1
ATOM 670 C C . ILE A 1 86 ? 1.177 11.707 9.847 1.00 80.88 86 ILE A C 1
ATOM 672 O O . ILE A 1 86 ? 0.736 12.438 8.957 1.00 80.88 86 ILE A O 1
ATOM 676 N N . PRO A 1 87 ? 1.678 12.213 10.992 1.00 72.06 87 PRO A N 1
ATOM 677 C CA . PRO A 1 87 ? 1.737 13.647 11.266 1.00 72.06 87 PRO A CA 1
ATOM 678 C C . PRO A 1 87 ? 2.576 14.385 10.218 1.00 72.06 87 PRO A C 1
ATOM 680 O O . PRO A 1 87 ? 3.690 13.965 9.896 1.00 72.06 87 PRO A O 1
ATOM 683 N N . SER A 1 88 ? 2.072 15.514 9.713 1.00 60.75 88 SER A N 1
ATOM 684 C CA . SER A 1 88 ? 2.712 16.297 8.644 1.00 60.75 88 SER A CA 1
ATOM 685 C C . SER A 1 88 ? 4.101 16.839 8.999 1.00 60.75 88 SER A C 1
ATOM 687 O O . SER A 1 88 ? 4.859 17.173 8.097 1.00 60.75 88 SER A O 1
ATOM 689 N N . GLU A 1 89 ? 4.462 16.892 10.283 1.00 57.16 89 GLU A N 1
ATOM 690 C CA . GLU A 1 89 ? 5.781 17.338 10.763 1.00 57.16 89 GLU A CA 1
ATOM 691 C C . GLU A 1 89 ? 6.937 16.421 10.334 1.00 57.16 89 GLU A C 1
ATOM 693 O O . GLU A 1 89 ? 8.098 16.795 10.448 1.00 57.16 89 GLU A O 1
ATOM 698 N N . THR A 1 90 ? 6.637 15.227 9.817 1.00 54.62 90 THR A N 1
ATOM 699 C CA . THR A 1 90 ? 7.654 14.296 9.306 1.00 54.62 90 THR A CA 1
ATOM 700 C C . THR A 1 90 ? 7.957 14.460 7.818 1.00 54.62 90 THR A C 1
ATOM 702 O O . THR A 1 90 ? 8.878 13.809 7.336 1.00 54.62 90 THR A O 1
ATOM 705 N N . ALA A 1 91 ? 7.222 15.301 7.078 1.00 48.09 91 ALA A N 1
ATOM 706 C CA . ALA A 1 91 ? 7.452 15.528 5.649 1.00 48.09 91 ALA A CA 1
ATOM 707 C C . ALA A 1 91 ? 8.688 16.425 5.430 1.00 48.09 91 ALA A C 1
ATOM 709 O O . ALA A 1 91 ? 8.559 17.632 5.231 1.00 48.09 91 ALA A O 1
ATOM 710 N N . ALA A 1 92 ? 9.872 15.820 5.536 1.00 42.28 92 ALA A N 1
ATOM 711 C CA . ALA A 1 92 ? 11.166 16.407 5.185 1.00 42.28 92 ALA A CA 1
ATOM 712 C C . ALA A 1 92 ? 11.442 16.322 3.676 1.00 42.28 92 ALA A C 1
ATOM 714 O O . ALA A 1 92 ? 11.053 15.300 3.058 1.00 42.28 92 ALA A O 1
#

Organism: NCBI:txid1945634

pLDDT: mean 82.44, std 13.73, range [39.22, 94.94]

Radius of gyration: 12.99 Å; chains: 1; bounding box: 28×38×29 Å

Secondary structure (DSSP, 8-state):
----HHHHHHHHHHHHHHHHH-GGGGG-IIIIIHHHHHHHHT--HHHHHHHHHHHHHHHHHH-HHHHHHHTT--HHHHHHHHHHTS-GGG--

Sequence (92 aa):
MKLCCNAAIAISSFAIYLAWCQPARLLYPQKWLYPAAARHFFVAVSEITRSIAGVMNSICQRNPSFGKCFEKLSCAQFIKLVISQIPSETAA

Foldseek 3Di:
DPPPLVVLVVLLVVLLVVCLLPVVCLVPCVVPSLVVSCVVVVHDSVVSQVSLVVVLVVVCVVPVVCVVVSVPDGSSNVSVVVSVPDDPVPND

InterPro domains:
  IPR036388 Winged helix-like DNA-binding domain superfamily [G3DSA:1.10.10.10] (9-91)